Protein AF-A0A916MA95-F1 (afdb_monomer_lite)

Structure (mmCIF, N/CA/C/O backbone):
data_AF-A0A916MA95-F1
#
_entry.id   AF-A0A916MA95-F1
#
loop_
_atom_site.group_PDB
_atom_site.id
_atom_site.type_symbol
_atom_site.label_atom_id
_atom_site.label_alt_id
_atom_site.label_comp_id
_atom_site.label_asym_id
_atom_site.label_entity_id
_atom_site.label_seq_id
_atom_site.pdbx_PDB_ins_code
_atom_site.Cartn_x
_atom_site.Cartn_y
_atom_site.Cartn_z
_atom_site.occupancy
_atom_site.B_iso_or_equiv
_atom_site.auth_seq_id
_atom_site.auth_comp_id
_atom_site.auth_asym_id
_atom_site.auth_atom_id
_atom_site.pdbx_PDB_model_num
ATOM 1 N N . MET A 1 1 ? 2.354 -28.761 76.224 1.00 42.53 1 MET A N 1
ATOM 2 C CA . MET A 1 1 ? 1.366 -28.941 75.133 1.00 42.53 1 MET A CA 1
ATOM 3 C C . MET A 1 1 ? 1.468 -27.754 74.187 1.00 42.53 1 MET A C 1
ATOM 5 O O . MET A 1 1 ? 1.365 -26.617 74.628 1.00 42.53 1 MET A O 1
ATOM 9 N N . ASN A 1 2 ? 1.810 -28.029 72.928 1.00 39.19 2 ASN A N 1
ATOM 10 C CA . ASN A 1 2 ? 2.330 -27.071 71.950 1.00 39.19 2 ASN A CA 1
ATOM 11 C C . ASN A 1 2 ? 1.254 -26.132 71.383 1.00 39.19 2 ASN A C 1
ATOM 13 O O . ASN A 1 2 ? 0.357 -26.571 70.672 1.00 39.19 2 ASN A O 1
ATOM 17 N N . ARG A 1 3 ? 1.414 -24.823 71.616 1.00 48.72 3 ARG A N 1
ATOM 18 C CA . ARG A 1 3 ? 0.819 -23.757 70.796 1.00 48.72 3 ARG A CA 1
ATOM 19 C C . ARG A 1 3 ? 1.676 -23.572 69.548 1.00 48.72 3 ARG A C 1
ATOM 21 O O . ARG A 1 3 ? 2.646 -22.821 69.589 1.00 48.72 3 ARG A O 1
ATOM 28 N N . ARG A 1 4 ? 1.362 -24.250 68.448 1.00 50.84 4 ARG A N 1
ATOM 29 C CA . ARG A 1 4 ? 1.967 -23.954 67.143 1.00 50.84 4 ARG A CA 1
ATOM 30 C C . ARG A 1 4 ? 0.943 -24.176 66.030 1.00 50.84 4 ARG A C 1
ATOM 32 O O . ARG A 1 4 ? 0.296 -25.214 66.000 1.00 50.84 4 ARG A O 1
ATOM 39 N N . ASN A 1 5 ? 0.891 -23.202 65.117 1.00 49.59 5 ASN A N 1
ATOM 40 C CA . ASN A 1 5 ? 0.387 -23.297 63.738 1.00 49.59 5 ASN A CA 1
ATOM 41 C C . ASN A 1 5 ? -1.084 -22.913 63.475 1.00 49.59 5 ASN A C 1
ATOM 43 O O . ASN A 1 5 ? -1.842 -23.705 62.934 1.00 49.59 5 ASN A O 1
ATOM 47 N N . ALA A 1 6 ? -1.469 -21.662 63.758 1.00 50.97 6 ALA A N 1
ATOM 48 C CA . ALA A 1 6 ? -2.649 -21.033 63.128 1.00 50.97 6 ALA A CA 1
ATOM 49 C C . ALA A 1 6 ? -2.294 -19.838 62.212 1.00 50.97 6 ALA A C 1
ATOM 51 O O . ALA A 1 6 ? -3.128 -19.357 61.452 1.00 50.97 6 ALA A O 1
ATOM 52 N N . ALA A 1 7 ? -1.042 -19.370 62.254 1.00 53.34 7 ALA A N 1
ATOM 53 C CA . ALA A 1 7 ? -0.574 -18.228 61.471 1.00 53.34 7 ALA A CA 1
ATOM 54 C C . ALA A 1 7 ? -0.466 -18.464 59.943 1.00 53.34 7 ALA A C 1
ATOM 56 O O . ALA A 1 7 ? -0.813 -17.545 59.199 1.00 53.34 7 ALA A O 1
ATOM 57 N N . PRO A 1 8 ? -0.037 -19.638 59.423 1.00 50.84 8 PRO A N 1
ATOM 58 C CA . PRO A 1 8 ? 0.186 -19.772 57.981 1.00 50.84 8 PRO A CA 1
ATOM 59 C C . PRO A 1 8 ? -1.122 -19.904 57.185 1.00 50.84 8 PRO A C 1
ATOM 61 O O . PRO A 1 8 ? -1.190 -19.471 56.039 1.00 50.84 8 PRO A O 1
ATOM 64 N N . THR A 1 9 ? -2.185 -20.437 57.793 1.00 51.12 9 THR A N 1
ATOM 65 C CA . THR A 1 9 ? -3.502 -20.605 57.160 1.00 51.12 9 THR A CA 1
ATOM 66 C C . THR A 1 9 ? -4.248 -19.280 57.012 1.00 51.12 9 THR A C 1
ATOM 68 O O . THR A 1 9 ? -4.880 -19.045 55.985 1.00 51.12 9 THR A O 1
ATOM 71 N N . ALA A 1 10 ? -4.132 -18.381 57.994 1.00 53.62 10 ALA A N 1
ATOM 72 C CA . ALA A 1 10 ? -4.726 -17.047 57.918 1.00 53.62 10 ALA A CA 1
ATOM 73 C C . ALA A 1 10 ? -4.036 -16.165 56.860 1.00 53.62 10 ALA A C 1
ATOM 75 O O . ALA A 1 10 ? -4.711 -15.457 56.114 1.00 53.62 10 ALA A O 1
ATOM 76 N N . ALA A 1 11 ? -2.706 -16.258 56.741 1.00 56.69 11 ALA A N 1
ATOM 77 C CA . ALA A 1 11 ? -1.945 -15.540 55.717 1.00 56.69 11 ALA A CA 1
ATOM 78 C C . ALA A 1 11 ? -2.280 -16.022 54.291 1.00 56.69 11 ALA A C 1
ATOM 80 O O . ALA A 1 11 ? -2.429 -15.205 53.384 1.00 56.69 11 ALA A O 1
ATOM 81 N N . LEU A 1 12 ? -2.472 -17.334 54.100 1.00 55.56 12 LEU A N 1
ATOM 82 C CA . LEU A 1 12 ? -2.855 -17.909 52.806 1.00 55.56 12 LEU A CA 1
ATOM 83 C C . LEU A 1 12 ? -4.274 -17.485 52.376 1.00 55.56 12 LEU A C 1
ATOM 85 O O . LEU A 1 12 ? -4.503 -17.181 51.207 1.00 55.56 12 LEU A O 1
ATOM 89 N N . LEU A 1 13 ? -5.218 -17.411 53.322 1.00 56.09 13 LEU A N 1
ATOM 90 C CA . LEU A 1 13 ? -6.595 -16.977 53.057 1.00 56.09 13 LEU A CA 1
ATOM 91 C C . LEU A 1 13 ? -6.690 -15.477 52.732 1.00 56.09 13 LEU A C 1
ATOM 93 O O . LEU A 1 13 ? -7.469 -15.093 51.862 1.00 56.09 13 LEU A O 1
ATOM 97 N N . LEU A 1 14 ? -5.860 -14.636 53.358 1.00 56.53 14 LEU A N 1
ATOM 98 C CA . LEU A 1 14 ? -5.746 -13.210 53.020 1.00 56.53 14 LEU A CA 1
ATOM 99 C C . LEU A 1 14 ? -5.119 -12.985 51.635 1.00 56.53 14 LEU A C 1
ATOM 101 O O . LEU A 1 14 ? -5.583 -12.120 50.894 1.00 56.53 14 LEU A O 1
ATOM 105 N N . ALA A 1 15 ? -4.130 -13.795 51.243 1.00 55.03 15 ALA A N 1
ATOM 106 C CA . ALA A 1 15 ? -3.544 -13.740 49.902 1.00 55.03 15 ALA A CA 1
ATOM 107 C C . ALA A 1 15 ? -4.545 -14.168 48.810 1.00 55.03 15 ALA A C 1
ATOM 109 O O . ALA A 1 15 ? -4.639 -13.523 47.767 1.00 55.03 15 ALA A O 1
ATOM 110 N N . LEU A 1 16 ? -5.352 -15.203 49.067 1.00 53.50 16 LEU A N 1
ATOM 111 C CA . LEU A 1 16 ? -6.419 -15.643 48.159 1.00 53.50 16 LEU A CA 1
ATOM 112 C C . LEU A 1 16 ? -7.570 -14.631 48.061 1.00 53.50 16 LEU A C 1
ATOM 114 O O . LEU A 1 16 ? -8.116 -14.437 46.976 1.00 53.50 16 LEU A O 1
ATOM 118 N N . ALA A 1 17 ? -7.911 -13.941 49.153 1.00 54.72 17 ALA A N 1
ATOM 119 C CA . ALA A 1 17 ? -8.890 -12.854 49.127 1.00 54.72 17 ALA A CA 1
ATOM 120 C C . ALA A 1 17 ? -8.381 -11.636 48.331 1.00 54.72 17 ALA A C 1
ATOM 122 O O . ALA A 1 17 ? -9.150 -11.032 47.582 1.00 54.72 17 ALA A O 1
ATOM 123 N N . ALA A 1 18 ? -7.084 -11.320 48.416 1.00 52.84 18 ALA A N 1
ATOM 124 C CA . ALA A 1 18 ? -6.455 -10.271 47.611 1.00 52.84 18 ALA A CA 1
ATOM 125 C C . ALA A 1 18 ? -6.410 -10.625 46.108 1.00 52.84 18 ALA A C 1
ATOM 127 O O . ALA A 1 18 ? -6.704 -9.772 45.273 1.00 52.84 18 ALA A O 1
ATOM 128 N N . LEU A 1 19 ? -6.147 -11.892 45.761 1.00 50.88 19 LEU A N 1
ATOM 129 C CA . LEU A 1 19 ? -6.208 -12.405 44.381 1.00 50.88 19 LEU A CA 1
ATOM 130 C C . LEU A 1 19 ? -7.646 -12.493 43.831 1.00 50.88 19 LEU A C 1
ATOM 132 O O . LEU A 1 19 ? -7.871 -12.319 42.634 1.00 50.88 19 LEU A O 1
ATOM 136 N N . GLY A 1 20 ? -8.641 -12.731 44.692 1.00 47.41 20 GLY A N 1
ATOM 137 C CA . GLY A 1 20 ? -10.061 -12.687 44.327 1.00 47.41 20 GLY A CA 1
ATOM 138 C C . GLY A 1 20 ? -10.599 -11.267 44.107 1.00 47.41 20 GLY A C 1
ATOM 139 O O . GLY A 1 20 ? -11.523 -11.081 43.311 1.00 47.41 20 GLY A O 1
ATOM 140 N N . ALA A 1 21 ? -10.009 -10.270 44.775 1.00 48.84 21 ALA A N 1
ATOM 141 C CA . ALA A 1 21 ? -10.343 -8.852 44.633 1.00 48.84 21 ALA A CA 1
ATOM 142 C C . ALA A 1 21 ? -9.635 -8.180 43.444 1.00 48.84 21 ALA A C 1
ATOM 144 O O . ALA A 1 21 ? -10.141 -7.196 42.910 1.00 48.84 21 ALA A O 1
ATOM 145 N N . SER A 1 22 ? -8.527 -8.742 42.954 1.00 42.53 22 SER A N 1
ATOM 146 C CA . SER A 1 22 ? -7.884 -8.340 41.698 1.00 42.53 22 SER A CA 1
ATOM 147 C C . SER A 1 22 ? -8.544 -8.983 40.474 1.00 42.53 22 SER A C 1
ATOM 149 O O . SER A 1 22 ? -7.871 -9.355 39.510 1.00 42.53 22 SER A O 1
ATOM 151 N N . ARG A 1 23 ? -9.874 -9.129 40.477 1.00 50.41 23 ARG A N 1
ATOM 152 C CA . ARG A 1 23 ? -10.601 -9.268 39.217 1.00 50.41 23 ARG A CA 1
ATOM 153 C C . ARG A 1 23 ? -10.503 -7.919 38.528 1.00 50.41 23 ARG A C 1
ATOM 155 O O . ARG A 1 23 ? -11.324 -7.035 38.759 1.00 50.41 23 ARG A O 1
ATOM 162 N N . LEU A 1 24 ? -9.456 -7.771 37.714 1.00 49.78 24 LEU A N 1
ATOM 163 C CA . LEU A 1 24 ? -9.399 -6.759 36.670 1.00 49.78 24 LEU A CA 1
ATOM 164 C C . LEU A 1 24 ? -10.793 -6.715 36.033 1.00 49.78 24 LEU A C 1
ATOM 166 O O . LEU A 1 24 ? -11.318 -7.788 35.704 1.00 49.78 24 LEU A O 1
ATOM 170 N N . PRO A 1 25 ? -11.436 -5.538 35.939 1.00 52.16 25 PRO A N 1
ATOM 171 C CA . PRO A 1 25 ? -12.753 -5.442 35.332 1.00 52.16 25 PRO A CA 1
ATOM 172 C C . PRO A 1 25 ? -12.691 -6.164 33.990 1.00 52.16 25 PRO A C 1
ATOM 174 O O . PRO A 1 25 ? -11.787 -5.897 33.195 1.00 52.16 25 PRO A O 1
ATOM 177 N N . ALA A 1 26 ? -13.591 -7.140 33.810 1.00 53.97 26 ALA A N 1
ATOM 178 C CA . ALA A 1 26 ? -13.685 -7.951 32.605 1.00 53.97 26 ALA A CA 1
ATOM 179 C C . ALA A 1 26 ? -13.476 -7.040 31.394 1.00 53.97 26 ALA A C 1
ATOM 181 O O . ALA A 1 26 ? -14.177 -6.034 31.261 1.00 53.97 26 ALA A O 1
ATOM 182 N N . GLY A 1 27 ? -12.427 -7.355 30.626 1.00 51.41 27 GLY A N 1
ATOM 183 C CA . GLY A 1 27 ? -11.754 -6.446 29.708 1.00 51.41 27 GLY A CA 1
ATOM 184 C C . GLY A 1 27 ? -12.717 -5.500 29.015 1.00 51.41 27 GLY A C 1
ATOM 185 O O . GLY A 1 27 ? -13.550 -5.915 28.207 1.00 51.41 27 GLY A O 1
ATOM 186 N N . ARG A 1 28 ? -12.592 -4.212 29.336 1.00 48.72 28 ARG A N 1
ATOM 187 C CA . ARG A 1 28 ? -13.197 -3.146 28.551 1.00 48.72 28 ARG A CA 1
ATOM 188 C C . ARG A 1 28 ? -12.594 -3.300 27.153 1.00 48.72 28 ARG A C 1
ATOM 190 O O . ARG A 1 28 ? -11.429 -2.969 26.957 1.00 48.72 28 ARG A O 1
ATOM 197 N N . ARG A 1 29 ? -13.327 -3.920 26.220 1.00 58.06 29 ARG A N 1
ATOM 198 C CA . ARG A 1 29 ? -12.890 -4.032 24.823 1.00 58.06 29 ARG A CA 1
ATOM 199 C C . ARG A 1 29 ? -12.621 -2.609 24.354 1.00 58.06 29 ARG A C 1
ATOM 201 O O . ARG A 1 29 ? -13.550 -1.804 24.330 1.00 58.06 29 ARG A O 1
ATOM 208 N N . ALA A 1 30 ? -11.362 -2.298 24.059 1.00 66.12 30 ALA A N 1
ATOM 209 C CA . ALA A 1 30 ? -11.018 -1.042 23.422 1.00 66.12 30 ALA A CA 1
ATOM 210 C C . ALA A 1 30 ? -11.773 -1.005 22.089 1.00 66.12 30 ALA A C 1
ATOM 212 O O . ALA A 1 30 ? -11.583 -1.869 21.232 1.00 66.12 30 ALA A O 1
ATOM 213 N N . VAL A 1 31 ? -12.716 -0.074 21.969 1.00 79.88 31 VAL A N 1
ATOM 214 C CA . VAL A 1 31 ? -13.401 0.184 20.708 1.00 79.88 31 VAL A CA 1
ATOM 215 C C . VAL A 1 31 ? -12.513 1.158 19.959 1.00 79.88 31 VAL A C 1
ATOM 217 O O . VAL A 1 31 ? -12.356 2.296 20.388 1.00 79.88 31 VAL A O 1
ATOM 220 N N . ILE A 1 32 ? -11.904 0.684 18.877 1.00 84.75 32 ILE A N 1
ATOM 221 C CA . ILE A 1 32 ? -11.142 1.535 17.968 1.00 84.75 32 ILE A CA 1
ATOM 222 C C . ILE A 1 32 ? -12.151 2.261 17.079 1.00 84.75 32 ILE A C 1
ATOM 224 O O . ILE A 1 32 ? -12.930 1.603 16.383 1.00 84.75 32 ILE A O 1
ATOM 228 N N . ASP A 1 33 ? -12.147 3.593 17.110 1.00 86.50 33 ASP A N 1
ATOM 229 C CA . ASP A 1 33 ? -12.884 4.393 16.133 1.00 86.50 33 ASP A CA 1
ATOM 230 C C . ASP A 1 33 ? -12.258 4.185 14.750 1.00 86.50 33 ASP A C 1
ATOM 232 O O . ASP A 1 33 ? -11.054 4.317 14.577 1.00 86.50 33 ASP A O 1
ATOM 236 N N . ARG A 1 34 ? -13.072 3.815 13.762 1.00 92.69 34 ARG A N 1
ATOM 237 C CA . ARG A 1 34 ? -12.631 3.501 12.395 1.00 92.69 34 ARG A CA 1
ATOM 238 C C . ARG A 1 34 ? -12.986 4.594 11.391 1.00 92.69 34 ARG A C 1
ATOM 240 O O . ARG A 1 34 ? -12.773 4.402 10.192 1.00 92.69 34 ARG A O 1
ATOM 247 N N . GLY A 1 35 ? -13.515 5.733 11.847 1.00 93.75 35 GLY A N 1
ATOM 248 C CA . GLY A 1 35 ? -13.913 6.850 10.987 1.00 93.75 35 GLY A CA 1
ATOM 249 C C . GLY A 1 35 ? -12.783 7.366 10.089 1.00 93.75 35 GLY A C 1
ATOM 250 O O . GLY A 1 35 ? -13.036 7.795 8.964 1.00 93.75 35 GLY A O 1
ATOM 251 N N . PHE A 1 36 ? -11.530 7.238 10.533 1.00 93.31 36 PHE A N 1
ATOM 252 C CA . PHE A 1 36 ? -10.346 7.655 9.780 1.00 93.31 36 PHE A CA 1
ATOM 253 C C . PHE A 1 36 ? -9.985 6.725 8.603 1.00 93.31 36 PHE A C 1
ATOM 255 O O . PHE A 1 36 ? -9.286 7.141 7.680 1.00 93.31 36 PHE A O 1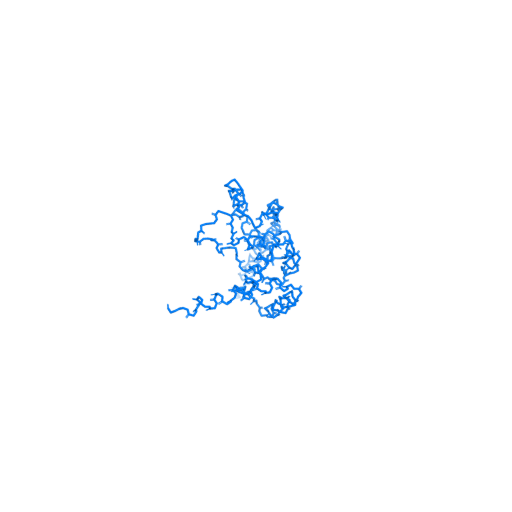
ATOM 262 N N . LEU A 1 37 ? -10.467 5.476 8.574 1.00 95.56 37 LEU A N 1
ATOM 263 C CA . LEU A 1 37 ? -10.059 4.500 7.554 1.00 95.56 37 LEU A CA 1
ATOM 264 C C . LEU A 1 37 ? -10.592 4.842 6.164 1.00 95.56 37 LEU A C 1
ATOM 266 O O . LEU A 1 37 ? -9.869 4.725 5.176 1.00 95.56 37 LEU A O 1
ATOM 270 N N . ALA A 1 38 ? -11.854 5.266 6.075 1.00 95.56 38 ALA A N 1
ATOM 271 C CA . ALA A 1 38 ? -12.481 5.622 4.805 1.00 95.56 38 ALA A CA 1
ATOM 272 C C . ALA A 1 38 ? -11.699 6.717 4.057 1.00 95.56 38 ALA A C 1
ATOM 274 O O . ALA A 1 38 ? -11.264 6.442 2.933 1.00 95.56 38 ALA A O 1
ATOM 275 N N . PRO A 1 39 ? -11.427 7.897 4.650 1.00 94.06 39 PRO A N 1
ATOM 276 C CA . PRO A 1 39 ? -10.656 8.931 3.969 1.00 94.06 39 PRO A CA 1
ATOM 277 C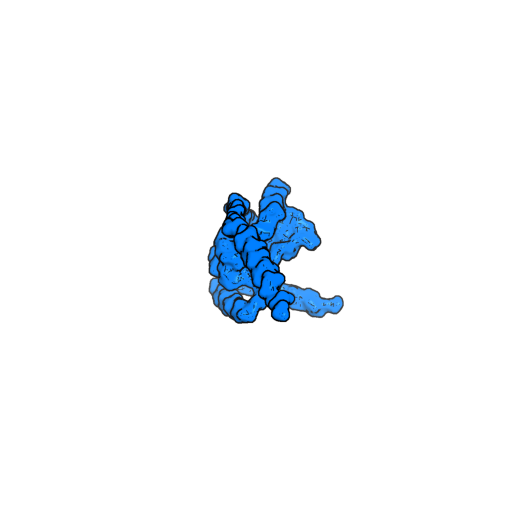 C . PRO A 1 39 ? -9.236 8.464 3.623 1.00 94.06 39 PRO A C 1
ATOM 279 O O . PRO A 1 39 ? -8.818 8.635 2.475 1.00 94.06 39 PRO A O 1
ATOM 282 N N . LEU A 1 40 ? -8.518 7.801 4.539 1.00 92.69 40 LEU A N 1
ATOM 283 C CA . LEU A 1 40 ? -7.153 7.326 4.265 1.00 92.69 40 LEU A CA 1
ATOM 284 C C . LEU A 1 40 ? -7.094 6.292 3.134 1.00 92.69 40 LEU A C 1
ATOM 286 O O . LEU A 1 40 ? -6.197 6.341 2.295 1.00 92.69 40 LEU A O 1
ATOM 290 N N . SER A 1 41 ? -8.086 5.406 3.037 1.00 92.19 41 SER A N 1
ATOM 291 C CA . SER A 1 41 ? -8.167 4.393 1.976 1.00 92.19 41 SER A CA 1
ATOM 292 C C . SER A 1 41 ? -8.358 4.975 0.567 1.00 92.19 41 SER A C 1
ATOM 294 O O . SER A 1 41 ? -8.211 4.256 -0.424 1.00 92.19 41 SER A O 1
ATOM 296 N N . THR A 1 42 ? -8.654 6.275 0.472 1.00 92.62 42 THR A N 1
ATOM 297 C CA . THR A 1 42 ? -8.912 7.006 -0.779 1.00 92.62 42 THR A CA 1
ATOM 298 C C . THR A 1 42 ? -7.873 8.081 -1.090 1.00 92.62 42 THR A C 1
ATOM 300 O O . THR A 1 42 ? -8.019 8.793 -2.082 1.00 92.62 42 THR A O 1
ATOM 303 N N . ILE A 1 43 ? -6.804 8.193 -0.291 1.00 92.06 43 ILE A N 1
ATOM 304 C CA . ILE A 1 43 ? -5.774 9.220 -0.483 1.00 92.06 43 ILE A CA 1
ATOM 305 C C . ILE A 1 43 ? -5.238 9.211 -1.927 1.00 92.06 43 ILE A C 1
ATOM 307 O O . ILE A 1 43 ? -4.894 8.142 -2.427 1.00 92.06 43 ILE A O 1
ATOM 311 N N . PRO A 1 44 ? -5.162 10.339 -2.649 1.00 92.44 44 PRO A N 1
ATOM 312 C CA . PRO A 1 44 ? -4.659 10.356 -4.023 1.00 92.44 44 PRO A CA 1
ATOM 313 C C . PRO A 1 44 ? -3.249 9.756 -4.131 1.00 92.44 44 PRO A C 1
ATOM 315 O O . PRO A 1 44 ? -2.391 10.039 -3.303 1.00 92.44 44 PRO A O 1
ATOM 318 N N . VAL A 1 45 ? -2.988 8.948 -5.158 1.00 91.12 45 VAL A N 1
ATOM 319 C CA . VAL A 1 45 ? -1.656 8.402 -5.482 1.00 91.12 45 VAL A CA 1
ATOM 320 C C . VAL A 1 45 ? -1.332 8.819 -6.915 1.00 91.12 45 VAL A C 1
ATOM 322 O O . VAL A 1 45 ? -2.231 8.835 -7.749 1.00 91.12 45 VAL A O 1
ATOM 325 N N . GLY A 1 46 ? -0.079 9.184 -7.195 1.00 85.81 46 GLY A N 1
ATOM 326 C CA . GLY A 1 46 ? 0.359 9.578 -8.544 1.00 85.81 46 GLY A CA 1
ATOM 327 C C . GLY A 1 46 ? 0.238 11.072 -8.868 1.00 85.81 46 GLY A C 1
ATOM 328 O O . GLY A 1 46 ? 0.582 11.480 -9.970 1.00 85.81 46 GLY A O 1
ATOM 329 N N . ARG A 1 47 ? -0.200 11.893 -7.908 1.00 91.44 47 ARG A N 1
ATOM 330 C CA . ARG A 1 47 ? -0.099 13.356 -7.967 1.00 91.44 47 ARG A CA 1
ATOM 331 C C . ARG A 1 47 ? 0.307 13.941 -6.624 1.00 91.44 47 ARG A C 1
ATOM 333 O O . ARG A 1 47 ? 0.131 13.290 -5.587 1.00 91.44 47 ARG A O 1
ATOM 340 N N . ASP A 1 48 ? 0.754 15.183 -6.647 1.00 89.75 48 ASP A N 1
ATOM 341 C CA . ASP A 1 48 ? 0.973 15.958 -5.434 1.00 89.75 48 ASP A CA 1
ATOM 342 C C . ASP A 1 48 ? -0.365 16.320 -4.783 1.00 89.75 48 ASP A C 1
ATOM 344 O O . ASP A 1 48 ? -1.402 16.441 -5.452 1.00 89.75 48 ASP A O 1
ATOM 348 N N . LEU A 1 49 ? -0.352 16.399 -3.456 1.00 91.44 49 LEU A N 1
ATOM 349 C CA . LEU A 1 49 ? -1.498 16.830 -2.665 1.00 91.44 49 LEU A CA 1
ATOM 350 C C . LEU A 1 49 ? -1.499 18.358 -2.600 1.00 91.44 49 LEU A C 1
ATOM 352 O O . LEU A 1 49 ? -0.442 18.985 -2.622 1.00 91.44 49 LEU A O 1
ATOM 356 N N . SER A 1 50 ? -2.679 18.969 -2.526 1.00 94.62 50 SER A N 1
ATOM 357 C CA . SER A 1 50 ? -2.746 20.381 -2.145 1.00 94.62 50 SER A CA 1
ATOM 358 C C . SER A 1 50 ? -2.323 20.557 -0.684 1.00 94.62 50 SER A C 1
ATOM 360 O O . SER A 1 50 ? -2.401 19.611 0.097 1.00 94.62 50 SER A O 1
ATOM 362 N N . SER A 1 51 ? -1.955 21.778 -0.285 1.00 92.81 51 SER A N 1
ATOM 363 C CA . SER A 1 51 ? -1.639 22.086 1.121 1.00 92.81 51 SER A CA 1
ATOM 364 C C . SER A 1 51 ? -2.755 21.642 2.078 1.00 92.81 51 SER A C 1
ATOM 366 O O . SER A 1 51 ? -2.478 21.068 3.127 1.00 92.81 51 SER A O 1
ATOM 368 N N . ASP A 1 52 ? -4.020 21.848 1.697 1.00 94.38 52 ASP A N 1
ATOM 369 C CA . ASP A 1 52 ? -5.175 21.442 2.506 1.00 94.38 52 ASP A CA 1
ATOM 370 C C . ASP A 1 52 ? -5.307 19.916 2.600 1.00 94.38 52 ASP A C 1
ATOM 372 O O . ASP A 1 52 ? -5.640 19.368 3.653 1.00 94.38 52 ASP A O 1
ATOM 376 N N . GLU A 1 53 ? -5.046 19.204 1.499 1.00 94.62 53 GLU A N 1
ATOM 377 C CA . GLU A 1 53 ? -5.039 17.743 1.490 1.00 94.62 53 GLU A CA 1
ATOM 378 C C . GLU A 1 53 ? -3.891 17.191 2.336 1.00 94.62 53 GLU A C 1
ATOM 380 O O . GLU A 1 53 ? -4.108 16.236 3.082 1.00 94.62 53 GLU A O 1
ATOM 385 N N . GLU A 1 54 ? -2.700 17.786 2.248 1.00 92.62 54 GLU A N 1
ATOM 386 C CA . GLU A 1 54 ? -1.553 17.410 3.073 1.00 92.62 54 GLU A CA 1
ATOM 387 C C . GLU A 1 54 ? -1.858 17.574 4.555 1.00 92.62 54 GLU A C 1
ATOM 389 O O . GLU A 1 54 ? -1.689 16.613 5.303 1.00 92.62 54 GLU A O 1
ATOM 394 N N . SER A 1 55 ? -2.368 18.735 4.975 1.00 91.06 55 SER A N 1
ATOM 395 C CA . SER A 1 55 ? -2.732 18.967 6.376 1.00 91.06 55 SER A CA 1
ATOM 396 C C . SER A 1 55 ? -3.810 17.993 6.850 1.00 91.06 55 SER A C 1
ATOM 398 O O . SER A 1 55 ? -3.636 17.343 7.877 1.00 91.06 55 SER A O 1
ATOM 400 N N . ARG A 1 56 ? -4.891 17.815 6.079 1.00 93.94 56 ARG A N 1
ATOM 401 C CA . ARG A 1 56 ? -6.011 16.942 6.465 1.00 93.94 56 ARG A CA 1
ATOM 402 C C . ARG A 1 56 ? -5.607 15.472 6.558 1.00 93.94 56 ARG A C 1
ATOM 404 O O . ARG A 1 56 ? -5.975 14.788 7.509 1.00 93.94 56 ARG A O 1
ATOM 411 N N . PHE A 1 57 ? -4.914 14.945 5.547 1.00 93.44 57 PHE A N 1
ATOM 412 C CA . PHE A 1 57 ? -4.490 13.545 5.574 1.00 93.44 57 PHE A CA 1
ATOM 413 C C . PHE A 1 57 ? -3.354 13.323 6.569 1.00 93.44 57 PHE A C 1
ATOM 415 O O . PHE A 1 57 ? -3.334 12.278 7.211 1.00 93.44 57 PHE A O 1
ATOM 422 N N . GLY A 1 58 ? -2.456 14.297 6.727 1.00 90.38 58 GLY A N 1
ATOM 423 C CA . GLY A 1 58 ? -1.421 14.278 7.751 1.00 90.38 58 GLY A CA 1
ATOM 424 C C . GLY A 1 58 ? -2.038 14.152 9.139 1.00 90.38 58 GLY A C 1
ATOM 425 O O . GLY A 1 58 ? -1.727 13.202 9.846 1.00 90.38 58 GLY A O 1
ATOM 426 N N . GLU A 1 59 ? -2.979 15.027 9.498 1.00 91.62 59 GLU A N 1
ATOM 427 C CA . GLU A 1 59 ? -3.689 14.965 10.783 1.00 91.62 59 GLU A CA 1
ATOM 428 C C . GLU A 1 59 ? -4.327 13.588 11.016 1.00 91.62 59 GLU A C 1
ATOM 430 O O . GLU A 1 59 ? -4.078 12.954 12.038 1.00 91.62 59 GLU A O 1
ATOM 435 N N . LEU A 1 60 ? -5.060 13.057 10.030 1.00 92.62 60 LEU A N 1
ATOM 436 C CA . LEU A 1 60 ? -5.664 11.725 10.136 1.00 92.62 60 LEU A CA 1
ATOM 437 C C . LEU A 1 60 ? -4.632 10.616 10.370 1.00 92.62 60 LEU A C 1
ATOM 439 O O . LEU A 1 60 ? -4.883 9.716 11.170 1.00 92.62 60 LEU A O 1
ATOM 443 N N . VAL A 1 61 ? -3.497 10.656 9.673 1.00 90.75 61 VAL A N 1
ATOM 444 C CA . VAL A 1 61 ? -2.437 9.658 9.833 1.00 90.75 61 VAL A CA 1
ATOM 445 C C . VAL A 1 61 ? -1.783 9.777 11.206 1.00 90.75 61 VAL A C 1
ATOM 447 O O . VAL A 1 61 ? -1.670 8.775 11.906 1.00 90.75 61 VAL A O 1
ATOM 450 N N . TRP A 1 62 ? -1.372 10.980 11.606 1.00 87.75 62 TRP A N 1
ATOM 451 C CA . TRP A 1 62 ? -0.593 11.196 12.825 1.00 87.75 62 TRP A CA 1
ATOM 452 C C . TRP A 1 62 ? -1.422 11.015 14.095 1.00 87.75 62 TRP A C 1
ATOM 454 O O . TRP A 1 62 ? -0.923 10.458 15.069 1.00 87.75 62 TRP A O 1
ATOM 464 N N . THR A 1 63 ? -2.698 11.403 14.080 1.00 90.62 63 THR A N 1
ATOM 465 C CA . THR A 1 63 ? -3.604 11.205 15.221 1.00 90.62 63 THR A CA 1
ATOM 466 C C . THR A 1 63 ? -3.993 9.740 15.423 1.00 90.62 63 THR A C 1
ATOM 468 O O . THR A 1 63 ? -4.297 9.363 16.547 1.00 90.62 63 THR A O 1
ATOM 471 N N . ASN A 1 64 ? -3.970 8.915 14.370 1.00 91.94 64 ASN A N 1
ATOM 472 C CA . ASN A 1 64 ? -4.440 7.521 14.412 1.00 91.94 64 ASN A CA 1
ATOM 473 C C . ASN A 1 64 ? -3.332 6.514 14.059 1.00 91.94 64 ASN A C 1
ATOM 475 O O . ASN A 1 64 ? -3.614 5.418 13.568 1.00 91.94 64 ASN A O 1
ATOM 479 N N . ALA A 1 65 ? -2.059 6.894 14.211 1.00 87.75 65 ALA A N 1
ATOM 480 C CA . ALA A 1 65 ? -0.937 6.118 13.684 1.00 87.75 65 ALA A CA 1
ATOM 481 C C . ALA A 1 65 ? -0.858 4.714 14.303 1.00 87.75 65 ALA A C 1
ATOM 483 O O . ALA A 1 65 ? -0.607 3.734 13.597 1.00 87.75 65 ALA A O 1
ATOM 484 N N . GLU A 1 66 ? -1.086 4.598 15.612 1.00 87.56 66 GLU A N 1
ATOM 485 C CA . GLU A 1 66 ? -1.034 3.320 16.324 1.00 87.56 66 GLU A CA 1
ATOM 486 C C . GLU A 1 66 ? -2.212 2.417 15.954 1.00 87.56 66 GLU A C 1
ATOM 488 O O . GLU A 1 66 ? -2.012 1.244 15.626 1.00 87.56 66 GLU A O 1
ATOM 493 N N . GLU A 1 67 ? -3.429 2.962 15.922 1.00 91.50 67 GLU A N 1
ATOM 494 C CA . GLU A 1 67 ? -4.641 2.249 15.526 1.00 91.50 67 GLU A CA 1
ATOM 495 C C . GLU A 1 67 ? -4.555 1.775 14.076 1.00 91.50 67 GLU A C 1
ATOM 497 O O . GLU A 1 67 ? -4.886 0.625 13.780 1.00 91.50 67 GLU A O 1
ATOM 502 N N . LEU A 1 68 ? -4.071 2.629 13.170 1.00 91.38 68 LEU A N 1
ATOM 503 C CA . LEU A 1 68 ? -3.871 2.289 11.766 1.00 91.38 68 LEU A CA 1
ATOM 504 C C . LEU A 1 68 ? -2.864 1.145 11.614 1.00 91.38 68 LEU A C 1
ATOM 506 O O . LEU A 1 68 ? -3.151 0.179 10.906 1.00 91.38 68 LEU A O 1
ATOM 510 N N . ARG A 1 69 ? -1.716 1.215 12.304 1.00 88.94 69 ARG A N 1
ATOM 511 C CA . ARG A 1 69 ? -0.704 0.145 12.297 1.00 88.94 69 ARG A CA 1
ATOM 512 C C . ARG A 1 69 ? -1.274 -1.156 12.852 1.00 88.94 69 ARG A C 1
ATOM 514 O O . ARG A 1 69 ? -1.115 -2.202 12.229 1.00 88.94 69 ARG A O 1
ATOM 521 N N . TYR A 1 70 ? -1.970 -1.106 13.985 1.00 90.25 70 TYR A N 1
ATOM 522 C CA . TYR A 1 70 ? -2.591 -2.282 14.591 1.00 90.25 70 TYR A CA 1
ATOM 523 C C . TYR A 1 70 ? -3.617 -2.941 13.656 1.00 90.25 70 TYR A C 1
ATOM 525 O O . TYR A 1 70 ? -3.567 -4.152 13.422 1.00 90.25 70 TYR A O 1
ATOM 533 N N . LEU A 1 71 ? -4.526 -2.152 13.079 1.00 92.88 71 LEU A N 1
ATOM 534 C CA . LEU A 1 71 ? -5.554 -2.650 12.164 1.00 92.88 71 LEU A CA 1
ATOM 535 C C . LEU A 1 71 ? -4.944 -3.210 10.873 1.00 92.88 71 LEU A C 1
ATOM 537 O O . LEU A 1 71 ? -5.361 -4.270 10.412 1.00 92.88 71 LEU A O 1
ATOM 541 N N . ALA A 1 72 ? -3.925 -2.552 10.317 1.00 91.81 72 ALA A N 1
ATOM 542 C CA . ALA A 1 72 ? -3.231 -3.043 9.130 1.00 91.81 72 ALA A CA 1
ATOM 543 C C . ALA A 1 72 ? -2.519 -4.378 9.404 1.00 91.81 72 ALA A C 1
ATOM 545 O O . ALA A 1 72 ? -2.722 -5.337 8.664 1.00 91.81 72 ALA A O 1
ATOM 546 N N . ARG A 1 73 ? -1.770 -4.483 10.512 1.00 89.12 73 ARG A N 1
ATOM 547 C CA . ARG A 1 73 ? -1.068 -5.719 10.916 1.00 89.12 73 ARG A CA 1
ATOM 548 C C . ARG A 1 73 ? -2.009 -6.894 11.170 1.00 89.12 73 ARG A C 1
ATOM 550 O O . ARG A 1 73 ? -1.615 -8.040 10.969 1.00 89.12 73 ARG A O 1
ATOM 557 N N . THR A 1 74 ? -3.233 -6.614 11.617 1.00 91.19 74 THR A N 1
ATOM 558 C CA . THR A 1 74 ? -4.280 -7.623 11.852 1.00 91.19 74 THR A CA 1
ATOM 559 C C . THR A 1 74 ? -5.114 -7.941 10.607 1.00 91.19 74 THR A C 1
ATOM 561 O O . THR A 1 74 ? -6.006 -8.785 10.677 1.00 91.19 74 THR A O 1
ATOM 564 N N . GLY A 1 75 ? -4.811 -7.319 9.462 1.00 90.88 75 GLY A N 1
ATOM 565 C CA . GLY A 1 75 ? -5.432 -7.625 8.174 1.00 90.88 75 GLY A CA 1
ATOM 566 C C . GLY A 1 75 ? -6.750 -6.899 7.892 1.00 90.88 75 GLY A C 1
ATOM 567 O O . GLY A 1 75 ? -7.488 -7.318 7.000 1.00 90.88 75 GLY A O 1
ATOM 568 N N . ASP A 1 76 ? -7.077 -5.815 8.608 1.00 94.62 76 ASP A N 1
ATOM 569 C CA . ASP A 1 76 ? -8.247 -4.999 8.265 1.00 94.62 76 ASP A CA 1
ATOM 570 C C . ASP A 1 76 ? -8.071 -4.398 6.863 1.00 94.62 76 ASP A C 1
ATOM 572 O O . ASP A 1 76 ? -7.158 -3.612 6.602 1.00 94.62 76 ASP A O 1
ATOM 576 N N . ALA A 1 77 ? -8.955 -4.774 5.939 1.00 95.19 77 ALA A N 1
ATOM 577 C CA . ALA A 1 77 ? -8.785 -4.470 4.523 1.00 95.19 77 ALA A CA 1
ATOM 578 C C . ALA A 1 77 ? -8.747 -2.964 4.214 1.00 95.19 77 ALA A C 1
ATOM 580 O O . ALA A 1 77 ? -8.054 -2.549 3.281 1.00 95.19 77 ALA A O 1
ATOM 581 N N . MET A 1 78 ? -9.475 -2.134 4.972 1.00 95.50 78 MET A N 1
ATOM 582 C CA . MET A 1 78 ? -9.467 -0.684 4.759 1.00 95.50 78 MET A CA 1
ATOM 583 C C . MET A 1 78 ? -8.195 -0.049 5.307 1.00 95.50 78 MET A C 1
ATOM 585 O O . MET A 1 78 ? -7.621 0.818 4.646 1.00 95.50 78 MET A O 1
ATOM 589 N N . ALA A 1 79 ? -7.733 -0.510 6.471 1.00 94.62 79 ALA A N 1
ATOM 590 C CA . ALA A 1 79 ? -6.457 -0.088 7.036 1.00 94.62 79 ALA A CA 1
ATOM 591 C C . ALA A 1 79 ? -5.299 -0.459 6.108 1.00 94.62 79 ALA A C 1
ATOM 593 O O . ALA A 1 79 ? -4.537 0.421 5.711 1.00 94.62 79 ALA A O 1
ATOM 594 N N . VAL A 1 80 ? -5.224 -1.721 5.672 1.00 94.62 80 VAL A N 1
ATOM 595 C CA . VAL A 1 80 ? -4.199 -2.191 4.729 1.00 94.62 80 VAL A CA 1
ATOM 596 C C . VAL A 1 80 ? -4.226 -1.373 3.442 1.00 94.62 80 VAL A C 1
ATOM 598 O O . VAL A 1 80 ? -3.181 -0.900 3.003 1.00 94.62 80 VAL A O 1
ATOM 601 N N . ARG A 1 81 ? -5.408 -1.125 2.861 1.00 95.19 81 ARG A N 1
ATOM 602 C CA . ARG A 1 81 ? -5.527 -0.270 1.672 1.00 95.19 81 ARG A CA 1
ATOM 603 C C . ARG A 1 81 ? -4.983 1.136 1.924 1.00 95.19 81 ARG A C 1
ATOM 605 O O . ARG A 1 81 ? -4.258 1.656 1.079 1.00 95.19 81 ARG A O 1
ATOM 612 N N . GLY A 1 82 ? -5.331 1.752 3.054 1.00 94.19 82 GLY A N 1
ATOM 613 C CA . GLY A 1 82 ? -4.811 3.061 3.447 1.00 94.19 82 GLY A CA 1
ATOM 614 C C . GLY A 1 82 ? -3.287 3.063 3.500 1.00 94.19 82 GLY A C 1
ATOM 615 O O . GLY A 1 82 ? -2.653 3.888 2.843 1.00 94.19 82 GLY A O 1
ATOM 616 N N . VAL A 1 83 ? -2.690 2.086 4.186 1.00 92.69 83 VAL A N 1
ATOM 617 C CA . VAL A 1 83 ? -1.232 2.015 4.309 1.00 92.69 83 VAL A CA 1
ATOM 618 C C . VAL A 1 83 ? -0.539 1.724 2.978 1.00 92.69 83 VAL A C 1
ATOM 620 O O . VAL A 1 83 ? 0.444 2.385 2.652 1.00 92.69 83 VAL A O 1
ATOM 623 N N . VAL A 1 84 ? -1.066 0.811 2.161 1.00 93.62 84 VAL A N 1
ATOM 624 C CA . VAL A 1 84 ? -0.541 0.542 0.811 1.00 93.62 84 VAL A CA 1
ATOM 625 C C . VAL A 1 84 ? -0.474 1.830 -0.012 1.00 93.62 84 VAL A C 1
ATOM 627 O O . VAL A 1 84 ? 0.493 2.051 -0.739 1.00 93.62 84 VAL A O 1
ATOM 630 N N . ARG A 1 85 ? -1.458 2.725 0.130 1.00 93.69 85 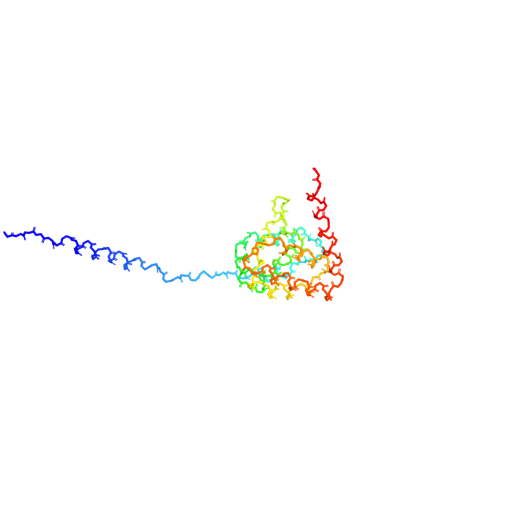ARG A N 1
ATOM 631 C CA . ARG A 1 85 ? -1.442 4.025 -0.550 1.00 93.69 85 ARG A CA 1
ATOM 632 C C . ARG A 1 85 ? -0.414 4.988 0.046 1.00 93.69 85 ARG A C 1
ATOM 634 O O . ARG A 1 85 ? 0.234 5.686 -0.727 1.00 93.69 85 ARG A O 1
ATOM 641 N N . LEU A 1 86 ? -0.211 5.003 1.365 1.00 91.88 86 LEU A N 1
ATOM 642 C CA . LEU A 1 86 ? 0.863 5.784 2.004 1.00 91.88 86 LEU A CA 1
ATOM 643 C C . LEU A 1 86 ? 2.248 5.335 1.508 1.00 91.88 86 LEU A C 1
ATOM 645 O O . LEU A 1 86 ? 3.042 6.162 1.060 1.00 91.88 86 LEU A O 1
ATOM 649 N N . ILE A 1 87 ? 2.497 4.023 1.461 1.00 90.56 87 ILE A N 1
ATOM 650 C CA . ILE A 1 87 ? 3.726 3.448 0.892 1.00 90.56 87 ILE A CA 1
ATOM 651 C C . ILE A 1 87 ? 3.864 3.824 -0.584 1.00 90.56 87 ILE A C 1
ATOM 653 O O . ILE A 1 87 ? 4.917 4.282 -1.021 1.00 90.56 87 ILE A O 1
ATOM 657 N N . ALA A 1 88 ? 2.790 3.686 -1.363 1.00 91.81 88 ALA A N 1
ATOM 658 C CA . ALA A 1 88 ? 2.788 4.044 -2.774 1.00 91.81 88 ALA A CA 1
ATOM 659 C C . ALA A 1 88 ? 3.113 5.526 -3.011 1.00 91.81 88 ALA A C 1
ATOM 661 O O . ALA A 1 88 ? 3.733 5.851 -4.022 1.00 91.81 88 ALA A O 1
ATOM 662 N N . ARG A 1 89 ? 2.748 6.429 -2.091 1.00 89.56 89 ARG A N 1
ATOM 663 C CA . ARG A 1 89 ? 3.148 7.846 -2.129 1.00 89.56 89 ARG A CA 1
ATOM 664 C C . ARG A 1 89 ? 4.596 8.081 -1.704 1.00 89.56 89 ARG A C 1
ATOM 666 O O . ARG A 1 89 ? 5.192 9.042 -2.176 1.00 89.56 89 ARG A O 1
ATOM 673 N N . GLY A 1 90 ? 5.165 7.177 -0.914 1.00 84.75 90 GLY A N 1
ATOM 674 C CA . GLY A 1 90 ? 6.503 7.301 -0.340 1.00 84.75 90 GLY A CA 1
ATOM 675 C C . GLY A 1 90 ? 6.512 7.876 1.075 1.00 84.75 90 GLY A C 1
ATOM 676 O O . GLY A 1 90 ? 7.559 8.335 1.504 1.00 84.75 90 GLY A O 1
ATOM 677 N N . GLY A 1 91 ? 5.372 7.888 1.777 1.00 84.88 91 GLY A N 1
ATOM 678 C CA . GLY A 1 91 ? 5.303 8.348 3.163 1.00 84.88 91 GLY A CA 1
ATOM 679 C C . GLY A 1 91 ? 3.950 8.921 3.576 1.00 84.88 91 GLY A C 1
ATOM 680 O O . GLY A 1 91 ? 3.006 9.021 2.782 1.00 84.88 91 GLY A O 1
ATOM 681 N N . ALA A 1 92 ? 3.868 9.311 4.848 1.00 85.44 92 ALA A N 1
ATOM 682 C CA . ALA A 1 92 ? 2.734 10.054 5.384 1.00 85.44 92 ALA A CA 1
ATOM 683 C C . ALA A 1 92 ? 2.701 11.493 4.823 1.00 85.44 92 ALA A C 1
ATOM 685 O O . ALA A 1 92 ? 3.749 12.132 4.712 1.00 85.44 92 ALA A O 1
ATOM 686 N N . PRO A 1 93 ? 1.523 12.042 4.477 1.00 87.44 93 PRO A N 1
ATOM 687 C CA . PRO A 1 93 ? 1.400 13.445 4.088 1.00 87.44 93 PRO A CA 1
ATOM 688 C C . PRO A 1 93 ? 1.904 14.390 5.180 1.00 87.44 93 PRO A C 1
ATOM 690 O O . PRO A 1 93 ? 1.641 14.179 6.365 1.00 87.44 93 PRO A O 1
ATOM 693 N N . GLY A 1 94 ? 2.641 15.423 4.771 1.00 80.94 94 GLY A N 1
ATOM 694 C CA . GLY A 1 94 ? 3.258 16.377 5.693 1.00 80.94 94 GLY A CA 1
ATOM 695 C C . GLY A 1 94 ? 4.433 15.817 6.505 1.00 80.94 94 GLY A C 1
ATOM 696 O O . GLY A 1 94 ? 4.902 16.491 7.419 1.00 80.94 94 GLY A O 1
ATOM 697 N N . ALA A 1 95 ? 4.923 14.607 6.208 1.00 77.38 95 ALA A N 1
ATOM 698 C CA . ALA A 1 95 ? 6.122 14.084 6.852 1.00 77.38 95 ALA A CA 1
ATOM 699 C C . ALA A 1 95 ? 7.360 14.916 6.473 1.00 77.38 95 ALA A C 1
ATOM 701 O O . ALA A 1 95 ? 7.590 15.211 5.299 1.00 77.38 95 ALA A O 1
ATOM 702 N N . CYS A 1 96 ? 8.188 15.266 7.462 1.00 70.62 96 CYS A N 1
ATOM 703 C CA . CYS A 1 96 ? 9.533 15.781 7.195 1.00 70.62 96 CYS A CA 1
ATOM 704 C C . CYS A 1 96 ? 10.418 14.675 6.606 1.00 70.62 96 CYS A C 1
ATOM 706 O O . CYS A 1 96 ? 10.140 13.496 6.798 1.00 70.62 96 CYS A O 1
ATOM 708 N N . SER A 1 97 ? 11.552 15.031 5.998 1.00 65.88 97 SER A N 1
ATOM 709 C CA . SER A 1 97 ? 12.564 14.055 5.547 1.00 65.88 97 SER A CA 1
ATOM 710 C C . SER A 1 97 ? 13.117 13.165 6.671 1.00 65.88 97 SER A C 1
ATOM 712 O O . SER A 1 97 ? 13.737 12.148 6.403 1.00 65.88 97 SER A O 1
ATOM 714 N N . CYS A 1 98 ? 12.917 13.561 7.931 1.00 67.12 98 CYS A N 1
ATOM 715 C CA . CYS A 1 98 ? 13.222 12.770 9.119 1.00 67.12 98 CYS A CA 1
ATOM 716 C C . CYS A 1 98 ? 12.175 11.693 9.451 1.00 67.12 98 CYS A C 1
ATOM 718 O O . CYS A 1 98 ? 12.493 10.740 10.153 1.00 67.12 98 CYS A O 1
ATOM 720 N N . CYS A 1 99 ? 10.942 11.859 8.970 1.00 62.50 99 CYS A N 1
ATOM 721 C CA . CYS A 1 99 ? 9.779 11.030 9.292 1.00 62.50 99 CYS A CA 1
ATOM 722 C C . CYS A 1 99 ? 9.123 10.432 8.034 1.00 62.50 99 CYS A C 1
ATOM 724 O O . CYS A 1 99 ? 8.108 9.744 8.134 1.00 62.50 99 CYS A O 1
ATOM 726 N N . SER A 1 100 ? 9.657 10.708 6.836 1.00 53.56 100 SER A N 1
ATOM 727 C CA . SER A 1 100 ? 9.081 10.287 5.550 1.00 53.56 100 SER A CA 1
ATOM 728 C C . SER A 1 100 ? 8.989 8.771 5.421 1.00 53.56 100 SER A C 1
ATOM 730 O O . SER A 1 100 ? 8.071 8.261 4.781 1.00 53.56 100 SER A O 1
ATOM 732 N N . ASP A 1 101 ? 9.874 8.063 6.120 1.00 53.28 101 ASP A N 1
ATOM 733 C CA . ASP A 1 101 ? 10.030 6.616 6.017 1.00 53.28 101 ASP A CA 1
ATOM 734 C C . ASP A 1 101 ? 9.269 5.862 7.134 1.00 53.28 101 ASP A C 1
ATOM 736 O O . ASP A 1 101 ? 9.264 4.632 7.173 1.00 53.28 101 ASP A O 1
ATOM 740 N N . GLU A 1 102 ? 8.573 6.576 8.036 1.00 55.59 102 GLU A N 1
ATOM 741 C CA . GLU A 1 102 ? 7.963 6.020 9.262 1.00 55.59 102 GLU A CA 1
ATOM 742 C C . GLU A 1 102 ? 6.633 5.276 9.069 1.00 55.59 102 GLU A C 1
ATOM 744 O O . GLU A 1 102 ? 6.039 4.793 10.050 1.00 55.59 102 GLU A O 1
ATOM 749 N N . PHE A 1 103 ? 6.145 5.127 7.833 1.00 63.72 103 PHE A N 1
ATOM 750 C CA . PHE A 1 103 ? 5.111 4.124 7.591 1.00 63.72 103 PHE A CA 1
ATOM 751 C C . PHE A 1 103 ? 5.752 2.744 7.442 1.00 63.72 103 PHE A C 1
ATOM 753 O O . PHE A 1 103 ? 6.194 2.308 6.380 1.00 63.72 103 PHE A O 1
ATOM 760 N N . ASP A 1 104 ? 5.860 2.162 8.631 1.00 64.38 104 ASP A N 1
ATOM 761 C CA . ASP A 1 104 ? 6.547 0.959 9.065 1.00 64.38 104 ASP A CA 1
ATOM 762 C C . ASP A 1 104 ? 6.239 -0.278 8.203 1.00 64.38 104 ASP A C 1
ATOM 764 O O . ASP A 1 104 ? 5.078 -0.636 7.980 1.00 64.38 104 ASP A O 1
ATOM 768 N N . ASP A 1 105 ? 7.305 -0.954 7.766 1.00 68.69 105 ASP A N 1
ATOM 769 C CA . ASP A 1 105 ? 7.253 -2.222 7.031 1.00 68.69 105 ASP A CA 1
ATOM 770 C C . ASP A 1 105 ? 6.597 -3.351 7.826 1.00 68.69 105 ASP A C 1
ATOM 772 O O . ASP A 1 105 ? 6.198 -4.373 7.277 1.00 68.69 105 ASP A O 1
ATOM 776 N N . SER A 1 106 ? 6.428 -3.181 9.131 1.00 69.19 106 SER A N 1
ATOM 777 C CA . SER A 1 106 ? 5.768 -4.163 9.984 1.00 69.19 106 SER A CA 1
ATOM 778 C C . SER A 1 106 ? 4.320 -4.486 9.603 1.00 69.19 106 SER A C 1
ATOM 780 O O . SER A 1 106 ? 3.753 -5.401 10.194 1.00 69.19 106 SER A O 1
ATOM 782 N N . ILE A 1 107 ? 3.688 -3.761 8.668 1.00 75.69 107 ILE A N 1
ATOM 783 C CA . ILE A 1 107 ? 2.374 -4.147 8.127 1.00 75.69 107 ILE A CA 1
ATOM 784 C C . ILE A 1 107 ? 2.438 -5.400 7.258 1.00 75.69 107 ILE A C 1
ATOM 786 O O . ILE A 1 107 ? 1.397 -6.007 7.014 1.00 75.69 107 ILE A O 1
ATOM 790 N N . PHE A 1 108 ? 3.616 -5.737 6.729 1.00 81.56 108 PHE A N 1
ATOM 791 C CA . PHE A 1 108 ? 3.823 -6.867 5.839 1.00 81.56 108 PHE A CA 1
ATOM 792 C C . PHE A 1 108 ? 3.800 -8.151 6.671 1.00 81.56 108 PHE A C 1
ATOM 794 O O . PHE A 1 108 ? 4.819 -8.719 7.041 1.00 81.56 108 PHE A O 1
ATOM 801 N N . THR A 1 109 ? 2.585 -8.558 7.031 1.00 85.94 109 THR A N 1
ATOM 802 C CA . THR A 1 109 ? 2.282 -9.763 7.799 1.00 85.94 109 THR A CA 1
ATOM 803 C C . THR A 1 109 ? 1.423 -10.695 6.957 1.00 85.94 109 THR A C 1
ATOM 805 O O . THR A 1 109 ? 0.649 -10.244 6.106 1.00 85.94 109 THR A O 1
ATOM 808 N N . THR A 1 110 ? 1.455 -11.991 7.260 1.00 86.62 110 THR A N 1
ATOM 809 C CA . THR A 1 110 ? 0.578 -12.982 6.614 1.00 86.62 110 THR A CA 1
ATOM 810 C C . THR A 1 110 ? -0.908 -12.622 6.709 1.00 86.62 110 THR A C 1
ATOM 812 O O . THR A 1 110 ? -1.667 -12.862 5.770 1.00 86.62 110 THR A O 1
ATOM 815 N N . ALA A 1 111 ? -1.336 -11.961 7.791 1.00 89.38 111 ALA A N 1
ATOM 816 C CA . ALA A 1 111 ? -2.712 -11.482 7.932 1.00 89.38 111 ALA A CA 1
ATOM 817 C C . ALA A 1 111 ? -3.061 -10.345 6.951 1.00 89.38 111 ALA A C 1
ATOM 819 O O . ALA A 1 111 ? -4.191 -10.272 6.468 1.00 89.38 111 ALA A O 1
ATOM 820 N N . ALA A 1 112 ? -2.108 -9.465 6.636 1.00 90.69 112 ALA A N 1
ATOM 821 C CA . ALA A 1 112 ? -2.316 -8.330 5.741 1.00 90.69 112 ALA A CA 1
ATOM 822 C C . ALA A 1 112 ? -2.207 -8.694 4.253 1.00 90.69 112 ALA A C 1
ATOM 824 O O . ALA A 1 112 ? -2.842 -8.039 3.421 1.00 90.69 112 ALA A O 1
ATOM 825 N N . MET A 1 113 ? -1.441 -9.737 3.905 1.00 91.00 113 MET A N 1
ATOM 826 C CA . MET A 1 113 ? -1.128 -10.110 2.517 1.00 91.00 113 MET A CA 1
ATOM 827 C C . MET A 1 113 ? -2.349 -10.162 1.586 1.00 91.00 113 MET A C 1
ATOM 829 O O . MET A 1 113 ? -2.301 -9.510 0.541 1.00 91.00 113 MET A O 1
ATOM 833 N N . PRO A 1 114 ? -3.478 -10.817 1.931 1.00 94.25 114 PRO A N 1
ATOM 834 C CA . PRO A 1 114 ? -4.642 -10.836 1.043 1.00 94.25 114 PRO A CA 1
A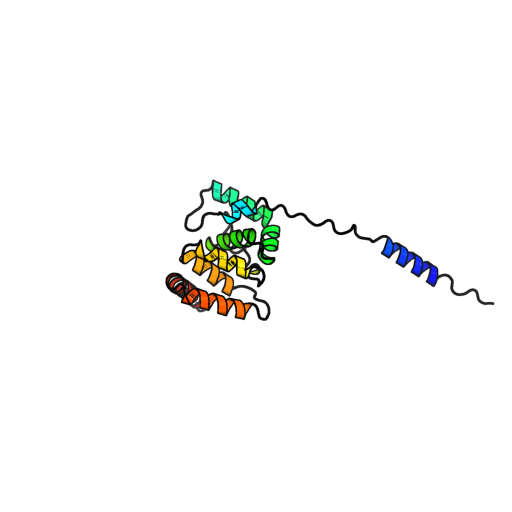TOM 835 C C . PRO A 1 114 ? -5.146 -9.431 0.683 1.00 94.25 114 PRO A C 1
ATOM 837 O O . PRO A 1 114 ? -5.485 -9.154 -0.467 1.00 94.25 114 PRO A O 1
ATOM 840 N N . ALA A 1 115 ? -5.170 -8.512 1.651 1.00 95.25 115 ALA A N 1
ATOM 841 C CA . ALA A 1 115 ? -5.611 -7.141 1.427 1.00 95.25 115 ALA A CA 1
ATOM 842 C C . ALA A 1 115 ? -4.569 -6.296 0.672 1.00 95.25 115 ALA A C 1
ATOM 844 O O . ALA A 1 115 ? -4.957 -5.401 -0.086 1.00 95.25 115 ALA A O 1
ATOM 845 N N . ILE A 1 116 ? -3.273 -6.600 0.816 1.00 94.31 116 ILE A N 1
ATOM 846 C CA . ILE A 1 116 ? -2.195 -5.981 0.031 1.00 94.31 116 ILE A CA 1
ATOM 847 C C . ILE A 1 116 ? -2.383 -6.324 -1.448 1.00 94.31 116 ILE A C 1
ATOM 849 O O . ILE A 1 116 ? -2.522 -5.417 -2.272 1.00 94.31 116 ILE A O 1
ATOM 853 N N . TRP A 1 117 ? -2.491 -7.613 -1.781 1.00 96.06 117 TRP A N 1
ATOM 854 C CA . TRP A 1 117 ? -2.660 -8.069 -3.165 1.00 96.06 117 TRP A CA 1
ATOM 855 C C . TRP A 1 117 ? -3.939 -7.534 -3.807 1.00 96.06 117 TRP A C 1
ATOM 857 O O . TRP A 1 117 ? -3.921 -7.134 -4.967 1.00 96.06 117 TRP A O 1
ATOM 867 N N . ASN A 1 118 ? -5.026 -7.421 -3.040 1.00 96.56 118 ASN A N 1
ATOM 868 C CA . ASN A 1 118 ? -6.273 -6.813 -3.511 1.00 96.56 118 ASN A CA 1
ATOM 869 C C . ASN A 1 118 ? -6.176 -5.294 -3.737 1.00 96.56 118 ASN A C 1
ATOM 871 O O . ASN A 1 118 ? -7.022 -4.719 -4.423 1.00 96.56 118 ASN A O 1
ATOM 875 N N . SER A 1 119 ? -5.182 -4.625 -3.151 1.00 95.19 119 SER A N 1
ATOM 876 C CA . SER A 1 119 ? -5.008 -3.173 -3.259 1.00 95.19 119 SER A CA 1
ATOM 877 C C . SER A 1 119 ? -4.077 -2.766 -4.403 1.00 95.19 119 SER A C 1
ATOM 879 O O . SER A 1 119 ? -4.258 -1.686 -4.966 1.00 95.19 119 SER A O 1
ATOM 881 N N . LEU A 1 120 ? -3.114 -3.616 -4.781 1.00 96.31 120 LEU A N 1
ATOM 882 C CA . LEU A 1 120 ? -2.130 -3.305 -5.826 1.00 96.31 120 LEU A CA 1
ATOM 883 C C . LEU A 1 120 ? -2.741 -2.960 -7.196 1.00 96.31 120 LEU A C 1
ATOM 885 O O . LEU A 1 120 ? -2.298 -1.971 -7.783 1.00 96.31 120 LEU A O 1
ATOM 889 N N . PRO A 1 121 ? -3.757 -3.677 -7.723 1.00 96.12 121 PRO A N 1
ATOM 890 C CA . PRO A 1 121 ? -4.284 -3.396 -9.059 1.00 96.12 121 PRO A CA 1
ATOM 891 C C . PRO A 1 121 ? -4.896 -1.998 -9.218 1.00 96.12 121 PRO A C 1
ATOM 893 O O . PRO A 1 121 ? -5.015 -1.515 -10.338 1.00 96.12 121 PRO A O 1
ATOM 896 N N . ALA A 1 122 ? -5.269 -1.338 -8.116 1.00 94.12 122 ALA A N 1
ATOM 897 C CA . ALA A 1 122 ? -5.836 0.011 -8.120 1.00 94.12 122 ALA A CA 1
ATOM 898 C C . ALA A 1 122 ? -4.777 1.134 -8.150 1.00 94.12 122 ALA A C 1
ATOM 900 O O . ALA A 1 122 ? -5.126 2.313 -8.057 1.00 94.12 122 ALA A O 1
ATOM 901 N N . LEU A 1 123 ? -3.490 0.785 -8.205 1.00 95.56 123 LEU A N 1
ATOM 902 C CA . LEU A 1 123 ? -2.375 1.727 -8.259 1.00 95.56 123 LEU A CA 1
ATOM 903 C C . LEU A 1 123 ? -1.772 1.781 -9.664 1.00 95.56 123 LEU A C 1
ATOM 905 O O . LEU A 1 123 ? -1.813 0.802 -10.403 1.00 95.56 123 LEU A O 1
ATOM 909 N N . GLU A 1 124 ? -1.114 2.886 -10.000 1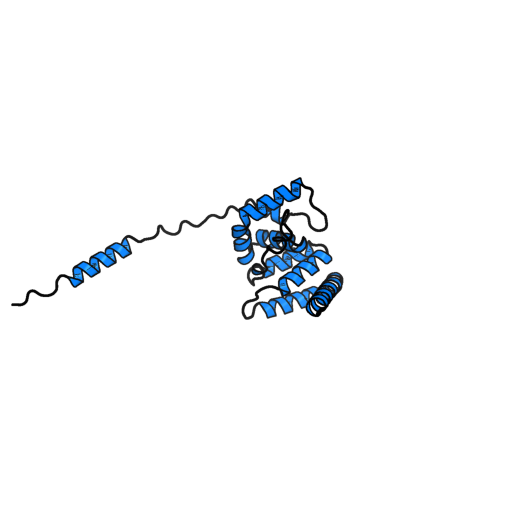.00 95.56 124 GLU A N 1
ATOM 910 C CA . GLU A 1 124 ? -0.272 2.966 -11.199 1.00 95.56 124 GLU A CA 1
ATOM 911 C C . GLU A 1 124 ? 0.952 2.032 -11.094 1.00 95.56 124 GLU A C 1
ATOM 913 O O . GLU A 1 124 ? 1.437 1.792 -9.982 1.00 95.56 124 GLU A O 1
ATOM 918 N N . PRO A 1 125 ? 1.524 1.538 -12.210 1.00 96.00 125 PRO A N 1
ATOM 919 C CA . PRO A 1 125 ? 2.614 0.554 -12.183 1.00 96.00 125 PRO A CA 1
ATOM 920 C C . PRO A 1 125 ? 3.835 0.961 -11.342 1.00 96.00 125 PRO A C 1
ATOM 922 O O . PRO A 1 125 ? 4.396 0.137 -10.620 1.00 96.00 125 PRO A O 1
ATOM 925 N N . VAL A 1 126 ? 4.214 2.245 -11.363 1.00 93.50 126 VAL A N 1
ATOM 926 C CA . VAL A 1 126 ? 5.322 2.783 -10.544 1.00 93.50 126 VAL A CA 1
ATOM 927 C C . VAL A 1 126 ? 5.017 2.672 -9.049 1.00 93.50 126 VAL A C 1
ATOM 929 O O . VAL A 1 126 ? 5.881 2.295 -8.258 1.00 93.50 126 VAL A O 1
ATOM 932 N N . ALA A 1 127 ? 3.778 2.967 -8.659 1.00 94.12 127 ALA A N 1
ATOM 933 C CA . ALA A 1 127 ? 3.322 2.842 -7.282 1.00 94.12 127 ALA A CA 1
ATOM 934 C C . ALA A 1 127 ? 3.255 1.372 -6.839 1.00 94.12 127 ALA A C 1
ATOM 936 O O . ALA A 1 127 ? 3.653 1.063 -5.718 1.00 94.12 127 ALA A O 1
ATOM 937 N N . GLN A 1 128 ? 2.824 0.462 -7.720 1.00 96.44 128 GLN A N 1
ATOM 938 C CA . GLN A 1 128 ? 2.849 -0.979 -7.447 1.00 96.44 128 GLN A CA 1
ATOM 939 C C . GLN A 1 128 ? 4.277 -1.462 -7.167 1.00 96.44 128 GLN A C 1
ATOM 941 O O . GLN A 1 128 ? 4.521 -2.076 -6.132 1.00 96.44 128 GLN A O 1
ATOM 946 N N . ALA A 1 129 ? 5.232 -1.118 -8.038 1.00 95.00 129 ALA A N 1
ATOM 947 C CA . ALA A 1 129 ? 6.637 -1.492 -7.879 1.00 95.00 129 ALA A CA 1
ATOM 948 C C . ALA A 1 129 ? 7.236 -0.988 -6.555 1.00 95.00 129 ALA A C 1
ATOM 950 O O . ALA A 1 129 ? 7.980 -1.717 -5.901 1.00 95.00 129 ALA A O 1
ATOM 951 N N . ARG A 1 130 ? 6.872 0.228 -6.125 1.00 91.31 130 ARG A N 1
ATOM 952 C CA . ARG A 1 130 ? 7.294 0.790 -4.834 1.00 91.31 130 ARG A CA 1
ATOM 953 C C . ARG A 1 130 ? 6.772 -0.021 -3.648 1.00 91.31 130 ARG A C 1
ATOM 955 O O . ARG A 1 130 ? 7.534 -0.288 -2.728 1.00 91.31 130 ARG A O 1
ATOM 962 N N . VAL A 1 131 ? 5.500 -0.426 -3.671 1.00 93.06 131 VAL A N 1
ATOM 963 C CA . VAL A 1 131 ? 4.907 -1.245 -2.598 1.00 93.06 131 VAL A CA 1
ATOM 964 C C . VAL A 1 131 ? 5.568 -2.618 -2.527 1.00 93.06 131 VAL A C 1
ATOM 966 O O . VAL A 1 131 ? 5.916 -3.056 -1.436 1.00 93.06 131 VAL A O 1
ATOM 969 N N . LEU A 1 132 ? 5.794 -3.267 -3.675 1.00 94.44 132 LEU A N 1
ATOM 970 C CA . LEU A 1 132 ? 6.498 -4.553 -3.724 1.00 94.44 132 LEU A CA 1
ATOM 971 C C . LEU A 1 132 ? 7.914 -4.430 -3.158 1.00 94.44 132 LEU A C 1
ATOM 973 O O . LEU A 1 132 ? 8.304 -5.215 -2.303 1.00 94.44 132 LEU A O 1
ATOM 977 N N . ARG A 1 133 ? 8.647 -3.387 -3.565 1.00 90.69 133 ARG A N 1
ATOM 978 C CA . ARG A 1 133 ? 9.992 -3.123 -3.049 1.00 90.69 133 ARG A CA 1
ATOM 979 C C . ARG A 1 133 ? 9.997 -2.898 -1.541 1.00 90.69 133 ARG A C 1
ATOM 981 O O . ARG A 1 133 ? 10.900 -3.368 -0.863 1.00 90.69 133 ARG A O 1
ATOM 988 N N . ARG A 1 134 ? 8.996 -2.184 -1.022 1.00 88.06 134 ARG A N 1
ATOM 989 C CA . ARG A 1 134 ? 8.843 -1.956 0.417 1.00 88.06 134 ARG A CA 1
ATOM 990 C C . ARG A 1 134 ? 8.590 -3.271 1.161 1.00 88.06 134 ARG A C 1
ATOM 992 O O . ARG A 1 134 ? 9.206 -3.495 2.191 1.00 88.06 134 ARG A O 1
ATOM 999 N N . GLY A 1 135 ? 7.781 -4.169 0.597 1.00 89.75 135 GLY A N 1
ATOM 1000 C CA . GLY A 1 135 ? 7.560 -5.497 1.172 1.00 89.75 135 GLY A CA 1
ATOM 1001 C C . GLY A 1 135 ? 8.822 -6.359 1.239 1.00 89.75 135 GLY A C 1
ATOM 1002 O O . GLY A 1 135 ? 8.999 -7.082 2.211 1.00 89.75 135 GLY A O 1
ATOM 1003 N N . ASP A 1 136 ? 9.764 -6.223 0.303 1.00 89.00 136 ASP A N 1
ATOM 1004 C CA . ASP A 1 136 ? 11.055 -6.933 0.386 1.00 89.00 136 ASP A CA 1
ATOM 1005 C C . ASP A 1 136 ? 11.951 -6.452 1.535 1.00 89.00 136 ASP A C 1
ATOM 1007 O O . ASP A 1 136 ? 12.883 -7.150 1.927 1.00 89.00 136 ASP A O 1
ATOM 1011 N N . LEU A 1 137 ? 11.699 -5.249 2.054 1.00 82.44 137 LEU A N 1
ATOM 1012 C CA . LEU A 1 137 ? 12.391 -4.695 3.219 1.00 82.44 137 LEU A CA 1
ATOM 1013 C C . LEU A 1 137 ? 11.686 -5.065 4.535 1.00 82.44 137 LEU A C 1
ATOM 1015 O O . LEU A 1 137 ? 12.160 -4.696 5.608 1.00 82.44 137 LEU A O 1
ATOM 1019 N N . GLY A 1 138 ? 10.560 -5.780 4.461 1.00 76.44 138 GLY A N 1
ATOM 1020 C CA . GLY A 1 138 ? 9.759 -6.148 5.617 1.00 76.44 138 GLY A CA 1
ATOM 1021 C C . GLY A 1 138 ? 10.466 -7.099 6.579 1.00 76.44 138 GLY A C 1
ATOM 1022 O O . GLY A 1 138 ? 11.181 -8.001 6.138 1.00 76.44 138 GLY A O 1
ATOM 1023 N N . PRO A 1 139 ? 10.254 -6.941 7.903 1.00 70.94 139 PRO A N 1
ATOM 1024 C CA . PRO A 1 139 ? 10.724 -7.895 8.894 1.00 70.94 139 PRO A CA 1
ATOM 1025 C C . PRO A 1 139 ? 9.827 -9.137 8.842 1.00 70.94 139 PRO A C 1
ATOM 1027 O O . PRO A 1 139 ? 8.952 -9.330 9.687 1.00 70.94 139 PRO A O 1
ATOM 1030 N N . TRP A 1 140 ? 10.005 -9.956 7.809 1.00 76.31 140 TRP A N 1
ATOM 1031 C CA . TRP A 1 140 ? 9.323 -11.237 7.694 1.00 76.31 140 TRP A CA 1
ATOM 1032 C C . TRP A 1 140 ? 9.788 -12.159 8.821 1.00 76.31 140 TRP A C 1
ATOM 1034 O O . TRP A 1 140 ? 10.988 -12.346 9.029 1.00 76.31 140 TRP A O 1
ATOM 1044 N N . PHE A 1 141 ? 8.837 -12.728 9.557 1.00 68.19 141 PHE A N 1
ATOM 1045 C CA . PHE A 1 141 ? 9.117 -13.774 10.538 1.00 68.19 141 PHE A CA 1
ATOM 1046 C C . PHE A 1 141 ? 9.202 -15.139 9.836 1.00 68.19 141 PHE A C 1
ATOM 1048 O O . PHE A 1 141 ? 8.745 -15.284 8.700 1.00 68.19 141 PHE A O 1
ATOM 1055 N N . ASP A 1 142 ? 9.818 -16.126 10.494 1.00 57.03 142 ASP A N 1
ATOM 1056 C CA . ASP A 1 142 ? 10.169 -17.427 9.907 1.00 57.03 142 ASP A CA 1
ATOM 1057 C C . ASP A 1 142 ? 9.024 -18.048 9.073 1.00 57.03 142 ASP A C 1
ATOM 1059 O O . ASP A 1 142 ? 7.967 -18.394 9.599 1.00 57.03 142 ASP A O 1
ATOM 106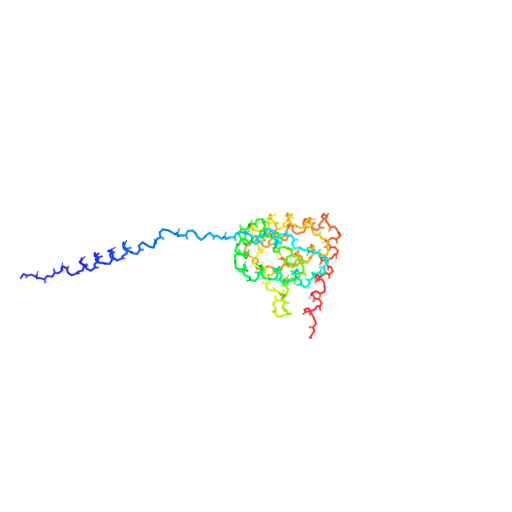3 N N . GLY A 1 143 ? 9.257 -18.198 7.761 1.00 66.56 143 GLY A N 1
ATOM 1064 C CA . GLY A 1 143 ? 8.334 -18.798 6.785 1.00 66.56 143 GLY A CA 1
ATOM 1065 C C . GLY A 1 143 ? 7.451 -17.815 6.000 1.00 66.56 143 GLY A C 1
ATOM 1066 O O . GLY A 1 143 ? 7.063 -18.121 4.872 1.00 66.56 143 GLY A O 1
ATOM 1067 N N . ASP A 1 144 ? 7.184 -16.615 6.521 1.00 78.19 144 ASP A N 1
ATOM 1068 C CA . ASP A 1 144 ? 6.324 -15.632 5.840 1.00 78.19 144 ASP A CA 1
ATOM 1069 C C . ASP A 1 144 ? 7.035 -14.973 4.639 1.00 78.19 144 ASP A C 1
ATOM 1071 O O . ASP A 1 144 ? 6.400 -14.635 3.638 1.00 78.19 144 ASP A O 1
ATOM 1075 N N . GLY A 1 145 ? 8.365 -14.849 4.705 1.00 83.12 145 GLY A N 1
ATOM 1076 C CA . GLY A 1 145 ? 9.181 -14.274 3.628 1.00 83.12 145 GLY A CA 1
ATOM 1077 C C . GLY A 1 145 ? 9.170 -15.117 2.350 1.00 83.12 145 GLY A C 1
ATOM 1078 O O . GLY A 1 145 ? 9.038 -14.575 1.257 1.00 83.12 145 GLY A O 1
ATOM 1079 N N . GLU A 1 146 ? 9.199 -16.449 2.472 1.00 87.38 146 GLU A N 1
ATOM 1080 C CA . GLU A 1 146 ? 9.118 -17.346 1.308 1.00 87.38 146 GLU A CA 1
ATOM 1081 C C . GLU A 1 146 ? 7.753 -17.248 0.613 1.00 87.38 146 GLU A C 1
ATOM 1083 O O . GLU A 1 146 ? 7.660 -17.263 -0.619 1.00 87.38 146 GLU A O 1
ATOM 1088 N N . LEU A 1 147 ? 6.677 -17.118 1.397 1.00 89.56 147 LEU A N 1
ATOM 1089 C CA . LEU A 1 147 ? 5.336 -16.916 0.857 1.00 89.56 147 LEU A CA 1
ATOM 1090 C C . LEU A 1 147 ? 5.237 -15.578 0.117 1.00 89.56 147 LEU A C 1
ATOM 1092 O O . LEU A 1 147 ? 4.648 -15.524 -0.968 1.00 89.56 147 LEU A O 1
ATOM 1096 N N . TRP A 1 148 ? 5.801 -14.514 0.694 1.00 91.88 148 TRP A N 1
ATOM 1097 C CA . TRP A 1 148 ? 5.890 -13.209 0.046 1.00 91.88 148 TRP A CA 1
ATOM 1098 C C . TRP A 1 148 ? 6.631 -13.296 -1.282 1.00 91.88 148 TRP A C 1
ATOM 1100 O O . TRP A 1 148 ? 6.076 -12.885 -2.301 1.00 91.88 148 TRP A O 1
ATOM 1110 N N . ASP A 1 149 ? 7.827 -13.885 -1.288 1.00 92.50 149 ASP A N 1
ATOM 1111 C CA . ASP A 1 149 ? 8.653 -14.032 -2.484 1.00 92.50 149 ASP A CA 1
ATOM 1112 C C . ASP A 1 149 ? 7.897 -14.764 -3.593 1.00 92.50 149 ASP A C 1
ATOM 1114 O O . ASP A 1 149 ? 7.777 -14.256 -4.708 1.00 92.50 149 ASP A O 1
ATOM 1118 N N . HIS A 1 150 ? 7.289 -15.909 -3.273 1.00 93.75 150 HIS A N 1
ATOM 1119 C CA . HIS A 1 150 ? 6.523 -16.681 -4.247 1.00 93.75 150 HIS A CA 1
ATOM 1120 C C . HIS A 1 150 ? 5.342 -15.883 -4.825 1.00 93.75 150 HIS A C 1
ATOM 1122 O O . HIS A 1 150 ? 5.091 -15.911 -6.033 1.00 93.75 150 HIS A O 1
ATOM 1128 N N . GLN A 1 151 ? 4.587 -15.169 -3.984 1.00 95.00 151 GLN A N 1
ATOM 1129 C CA . GLN A 1 151 ? 3.432 -14.386 -4.436 1.00 95.00 151 GLN A CA 1
ATOM 1130 C C . GLN A 1 151 ? 3.841 -13.138 -5.225 1.00 95.00 151 GLN A C 1
ATOM 1132 O O . GLN A 1 151 ? 3.217 -12.836 -6.245 1.00 95.00 151 GLN A O 1
ATOM 1137 N N . ARG A 1 152 ? 4.909 -12.452 -4.806 1.00 95.94 152 ARG A N 1
ATOM 1138 C CA . ARG A 1 152 ? 5.512 -11.333 -5.537 1.00 95.94 152 ARG A CA 1
ATOM 1139 C C . ARG A 1 152 ? 5.973 -11.788 -6.914 1.00 95.94 152 ARG A C 1
ATOM 1141 O O . ARG A 1 152 ? 5.606 -11.162 -7.904 1.00 95.94 152 ARG A O 1
ATOM 1148 N N . ASP A 1 153 ? 6.723 -12.879 -6.998 1.00 97.00 153 ASP A N 1
ATOM 1149 C CA . ASP A 1 153 ? 7.273 -13.365 -8.263 1.00 97.00 153 ASP A CA 1
ATOM 1150 C C . ASP A 1 153 ? 6.151 -13.799 -9.216 1.00 97.00 153 ASP A C 1
ATOM 1152 O O . ASP A 1 153 ? 6.143 -13.411 -10.386 1.00 97.00 153 ASP A O 1
ATOM 1156 N N . ALA A 1 154 ? 5.133 -14.498 -8.703 1.00 97.06 154 ALA A N 1
ATOM 1157 C CA . ALA A 1 154 ? 3.930 -14.824 -9.467 1.00 97.06 154 ALA A CA 1
ATOM 1158 C C . ALA A 1 154 ? 3.204 -13.564 -9.973 1.00 97.06 154 ALA A C 1
ATOM 1160 O O . ALA A 1 154 ? 2.791 -13.510 -11.133 1.00 97.06 154 ALA A O 1
ATOM 1161 N N . TYR A 1 155 ? 3.082 -12.527 -9.140 1.00 97.25 155 TYR A N 1
ATOM 1162 C CA . TYR A 1 155 ? 2.482 -11.256 -9.538 1.00 97.25 155 TYR A CA 1
ATOM 1163 C C . TYR A 1 155 ? 3.277 -10.581 -10.663 1.00 97.25 155 TYR A C 1
ATOM 1165 O O . TYR A 1 155 ? 2.700 -10.193 -11.683 1.00 97.25 155 TYR A O 1
ATOM 1173 N N . LEU A 1 156 ? 4.602 -10.498 -10.521 1.00 97.69 156 LEU A N 1
ATOM 1174 C CA . LEU A 1 156 ? 5.499 -9.882 -11.500 1.00 97.69 156 LEU A CA 1
ATOM 1175 C C . LEU A 1 156 ? 5.483 -10.608 -12.853 1.00 97.69 156 LEU A C 1
ATOM 1177 O O . LEU A 1 156 ? 5.524 -9.946 -13.890 1.00 97.69 156 LEU A O 1
ATOM 1181 N N . LEU A 1 157 ? 5.333 -11.937 -12.867 1.00 97.56 157 LEU A N 1
ATOM 1182 C CA . LEU A 1 157 ? 5.164 -12.711 -14.105 1.00 97.56 157 LEU A CA 1
ATOM 1183 C C . LEU A 1 157 ? 3.906 -12.306 -14.887 1.00 97.56 157 LEU A C 1
ATOM 1185 O O . LEU A 1 157 ? 3.907 -12.327 -16.116 1.00 97.56 157 LEU A O 1
ATOM 1189 N N . THR A 1 158 ? 2.840 -11.907 -14.189 1.00 97.25 158 THR A N 1
ATOM 1190 C CA . THR A 1 158 ? 1.589 -11.453 -14.823 1.00 97.25 158 THR A CA 1
ATOM 1191 C C . THR A 1 158 ? 1.581 -9.961 -15.166 1.00 97.25 158 THR A C 1
ATOM 1193 O O . THR A 1 158 ? 0.693 -9.502 -15.885 1.00 97.25 158 THR A O 1
ATOM 1196 N N . ARG A 1 159 ? 2.560 -9.193 -14.670 1.00 97.50 159 ARG A N 1
ATOM 1197 C CA . ARG A 1 159 ? 2.633 -7.727 -14.774 1.00 97.50 159 ARG A CA 1
ATOM 1198 C C . ARG A 1 159 ? 4.020 -7.273 -15.249 1.00 97.50 159 ARG A C 1
ATOM 1200 O O . ARG A 1 159 ? 4.797 -6.734 -14.457 1.00 97.50 159 ARG A O 1
ATOM 1207 N N . PRO A 1 160 ? 4.350 -7.463 -16.543 1.00 97.12 160 PRO A N 1
ATOM 1208 C CA . PRO A 1 160 ? 5.674 -7.133 -17.078 1.00 97.12 160 PRO A CA 1
ATOM 1209 C C . PRO A 1 160 ? 6.008 -5.632 -16.998 1.00 97.12 160 PRO A C 1
ATOM 1211 O O . PRO A 1 160 ? 7.172 -5.265 -16.838 1.00 97.12 160 PRO A O 1
ATOM 1214 N N . ASP A 1 161 ? 4.991 -4.767 -17.055 1.00 97.38 161 ASP A N 1
ATOM 1215 C CA . ASP A 1 161 ? 5.088 -3.322 -16.822 1.00 97.38 161 ASP A CA 1
ATOM 1216 C C . ASP A 1 161 ? 5.619 -3.005 -15.415 1.00 97.38 161 ASP A C 1
ATOM 1218 O O . ASP A 1 161 ? 6.537 -2.199 -15.247 1.00 97.38 161 ASP A O 1
ATOM 1222 N N . VAL A 1 162 ? 5.086 -3.690 -14.404 1.00 97.94 162 VAL A N 1
ATOM 1223 C CA . VAL A 1 162 ? 5.508 -3.551 -13.006 1.00 97.94 162 VAL A CA 1
ATOM 1224 C C . VAL A 1 162 ? 6.873 -4.198 -12.787 1.00 97.94 162 VAL A C 1
ATOM 1226 O O . VAL A 1 162 ? 7.720 -3.607 -12.121 1.00 97.94 162 VAL A O 1
ATOM 1229 N N . ALA A 1 163 ? 7.126 -5.367 -13.384 1.00 97.62 163 ALA A N 1
ATOM 1230 C CA . ALA A 1 163 ? 8.392 -6.091 -13.257 1.00 97.62 163 ALA A CA 1
ATOM 1231 C C . ALA A 1 163 ? 9.595 -5.269 -13.730 1.00 97.62 163 ALA A C 1
ATOM 1233 O O . ALA A 1 163 ? 10.617 -5.217 -13.043 1.00 97.62 163 ALA A O 1
ATOM 1234 N N . ALA A 1 164 ? 9.464 -4.560 -14.855 1.00 96.56 164 ALA A N 1
ATOM 1235 C CA . ALA A 1 164 ? 10.517 -3.680 -15.353 1.00 96.56 164 ALA A CA 1
ATOM 1236 C C . ALA A 1 164 ? 10.854 -2.550 -14.357 1.00 96.56 164 ALA A C 1
ATOM 1238 O O . ALA A 1 164 ? 12.028 -2.272 -14.097 1.00 96.56 164 ALA A O 1
ATOM 1239 N N . LEU A 1 165 ? 9.830 -1.927 -13.764 1.00 96.50 165 LEU A N 1
ATOM 1240 C CA . LEU A 1 165 ? 9.973 -0.834 -12.794 1.00 96.50 165 LEU A CA 1
ATOM 1241 C C . LEU A 1 165 ? 10.527 -1.318 -11.448 1.00 96.50 165 LEU A C 1
ATOM 1243 O O . LEU A 1 165 ? 11.402 -0.676 -10.857 1.00 96.50 165 LEU A O 1
ATOM 1247 N N . TYR A 1 166 ? 10.062 -2.476 -10.988 1.00 95.75 166 TYR A N 1
ATOM 1248 C CA . TYR A 1 166 ? 10.546 -3.136 -9.781 1.00 95.75 166 TYR A CA 1
ATOM 1249 C C . TYR A 1 166 ? 12.034 -3.509 -9.907 1.00 95.75 166 TYR A C 1
ATOM 1251 O O . TYR A 1 166 ? 12.847 -3.142 -9.054 1.00 95.75 166 TYR A O 1
ATOM 1259 N N . GLY A 1 167 ? 12.432 -4.129 -11.023 1.00 92.88 167 GLY A N 1
ATOM 1260 C CA . GLY A 1 167 ? 13.830 -4.484 -11.285 1.00 92.88 167 GLY A CA 1
ATOM 1261 C C . GLY A 1 167 ? 14.753 -3.273 -11.483 1.00 92.88 167 GLY A C 1
ATOM 1262 O O . GLY A 1 167 ? 15.943 -3.335 -11.170 1.00 92.88 167 GLY A O 1
ATOM 1263 N N . ALA A 1 168 ? 14.242 -2.146 -11.991 1.00 90.25 168 ALA A N 1
ATOM 1264 C CA . ALA A 1 168 ? 15.006 -0.899 -12.071 1.00 90.25 168 ALA A CA 1
ATOM 1265 C C . ALA A 1 168 ? 15.274 -0.292 -10.683 1.00 90.25 168 ALA A C 1
ATOM 1267 O O . ALA A 1 168 ? 16.397 0.133 -10.416 1.00 90.25 168 ALA A O 1
ATOM 1268 N N . THR A 1 169 ? 14.269 -0.292 -9.802 1.00 83.31 169 THR A N 1
ATOM 1269 C CA . THR A 1 169 ? 14.394 0.209 -8.422 1.00 83.31 169 THR A CA 1
ATOM 1270 C C . THR A 1 169 ? 15.398 -0.623 -7.626 1.00 83.31 169 THR A C 1
ATOM 1272 O O . THR A 1 169 ? 16.344 -0.075 -7.072 1.00 83.31 169 THR A O 1
ATOM 1275 N N . THR A 1 170 ? 15.281 -1.951 -7.679 1.00 81.81 170 THR A N 1
ATOM 1276 C CA . THR A 1 170 ? 16.174 -2.869 -6.951 1.00 81.81 170 THR A CA 1
ATOM 1277 C C . THR A 1 170 ? 17.644 -2.712 -7.357 1.00 81.81 170 THR A C 1
ATOM 1279 O O . THR A 1 170 ? 18.528 -2.696 -6.504 1.00 81.81 170 THR A O 1
ATOM 1282 N N . ARG A 1 171 ? 17.927 -2.528 -8.656 1.00 85.25 171 ARG A N 1
ATOM 1283 C CA . ARG A 1 171 ? 19.298 -2.285 -9.142 1.00 85.25 171 ARG A CA 1
ATOM 1284 C C . ARG A 1 171 ? 19.879 -0.956 -8.664 1.00 85.25 171 ARG A C 1
ATOM 1286 O O . ARG A 1 171 ? 21.075 -0.889 -8.403 1.00 85.25 171 ARG A O 1
ATOM 1293 N N . ARG A 1 172 ? 19.057 0.096 -8.569 1.00 78.69 172 ARG A N 1
ATOM 1294 C CA . ARG A 1 172 ? 19.496 1.398 -8.047 1.00 78.69 172 ARG A CA 1
ATOM 1295 C C . ARG A 1 172 ? 19.909 1.282 -6.581 1.00 78.69 172 ARG A C 1
ATOM 1297 O O . ARG A 1 172 ? 20.952 1.813 -6.223 1.00 78.69 172 ARG A O 1
ATOM 1304 N N . ASP A 1 173 ? 19.124 0.574 -5.776 1.00 74.75 173 ASP A N 1
ATOM 1305 C CA . ASP A 1 173 ? 19.412 0.392 -4.351 1.00 74.75 173 ASP A CA 1
ATOM 1306 C C . ASP A 1 173 ? 20.688 -0.428 -4.135 1.00 74.75 173 ASP A C 1
ATOM 1308 O O . ASP A 1 173 ? 21.520 -0.061 -3.312 1.00 74.75 173 ASP A O 1
ATOM 1312 N N . ALA A 1 174 ? 20.884 -1.497 -4.917 1.00 73.94 174 ALA A N 1
ATOM 1313 C CA . ALA A 1 174 ? 22.126 -2.269 -4.891 1.00 73.94 174 ALA A CA 1
ATOM 1314 C C . ALA A 1 174 ? 23.343 -1.380 -5.204 1.00 73.94 174 ALA A C 1
ATOM 1316 O O . ALA A 1 174 ? 24.296 -1.342 -4.436 1.00 73.94 174 ALA A O 1
ATOM 1317 N N . ALA A 1 175 ? 23.261 -0.571 -6.265 1.00 74.94 175 ALA A N 1
ATOM 1318 C CA . ALA A 1 175 ? 24.332 0.355 -6.627 1.00 74.94 175 ALA A CA 1
ATOM 1319 C C . ALA A 1 175 ? 24.587 1.452 -5.574 1.00 74.94 175 ALA A C 1
ATOM 1321 O O . ALA A 1 175 ? 25.715 1.920 -5.454 1.00 74.94 175 ALA A O 1
ATOM 1322 N N . ALA A 1 176 ? 23.561 1.877 -4.828 1.00 72.38 176 ALA A N 1
ATOM 1323 C CA . ALA A 1 176 ? 23.707 2.844 -3.741 1.00 72.38 176 ALA A CA 1
ATOM 1324 C C . ALA A 1 176 ? 24.381 2.231 -2.503 1.00 72.38 176 ALA A C 1
ATOM 1326 O O . ALA A 1 176 ? 25.162 2.910 -1.844 1.00 72.38 176 ALA A O 1
ATOM 1327 N N . ASN A 1 177 ? 24.109 0.957 -2.214 1.00 64.69 177 ASN A N 1
ATOM 1328 C CA . ASN A 1 177 ? 24.715 0.230 -1.095 1.00 64.69 177 ASN A CA 1
ATOM 1329 C C . ASN A 1 177 ? 26.162 -0.211 -1.375 1.00 64.69 177 ASN A C 1
ATOM 1331 O O . ASN A 1 177 ? 26.923 -0.417 -0.435 1.00 64.69 177 ASN A O 1
ATOM 1335 N N . ASP A 1 178 ? 26.536 -0.330 -2.651 1.00 70.00 178 ASP A N 1
ATOM 1336 C CA . ASP A 1 178 ? 27.896 -0.662 -3.095 1.00 70.00 178 ASP A CA 1
ATOM 1337 C C . ASP A 1 178 ? 28.786 0.585 -3.311 1.00 70.00 178 ASP A C 1
ATOM 1339 O O . ASP A 1 178 ? 29.948 0.461 -3.710 1.00 70.00 178 ASP A O 1
ATOM 1343 N N . ALA A 1 179 ? 28.260 1.796 -3.087 1.00 50.84 179 ALA A N 1
ATOM 1344 C CA . ALA A 1 179 ? 29.032 3.032 -3.183 1.00 50.84 179 ALA A CA 1
ATOM 1345 C C . ALA A 1 179 ? 29.956 3.196 -1.949 1.00 50.84 179 ALA A C 1
ATOM 1347 O O . ALA A 1 179 ? 29.487 3.000 -0.828 1.00 50.84 179 ALA A O 1
ATOM 1348 N N . PRO A 1 180 ? 31.252 3.523 -2.143 1.00 46.53 180 PRO A N 1
ATOM 1349 C CA . PRO A 1 180 ? 32.254 3.588 -1.073 1.00 46.53 180 PRO A CA 1
ATOM 1350 C C . PRO A 1 180 ? 32.046 4.732 -0.073 1.00 46.53 180 PRO A C 1
ATOM 1352 O O . PRO A 1 180 ? 31.513 5.793 -0.476 1.00 46.53 180 PRO A O 1
#

pLDDT: mean 81.26, std 16.78, range [39.19, 97.94]

Foldseek 3Di:
DDDDDPPVVVVVVVVVVVVVVPPPPPDPPPDDDCPLLVVLLVQDAPDDDDPVSLVVQLCSCVVCVPVLLVCLLQQPLSSLSSLLRQQLNQAGRPDDPVHSNVSALSSLHPSNVVSNVVNLVVHDLLSSLSSLLSNQVHPDDPPSNVVSVVVSVVVCVVPVSNVVNNVVVVVVVVVVVPDD

Secondary structure (DSSP, 8-state):
-----SHHHHHHHHHHHHHHH----S--------TTHHHHTT---SSPPPHHHHHHHHHHHHHTHHHHHHHHHTT-HHHHHHHHHHHHHTS-TT--TTTTT-S-GGG-STTTHHHHHHHGGGS-HHHHHHHHHHHHTS---TTHHHHHHHHHHHHHHH-HHHHHHHHHHHHHHHHHHT--

Sequence (180 aa):
MNRRNAAPTAALLLALAALGASRLPAGRRAVIDRGFLAPLSTIPVGRDLSSDEESRFGELVWTNAEELRYLARTGDAMAVRGVVRLIARGGAPGACSCCSDEFDDSIFTTAAMPAIWNSLPALEPVAQARVLRRGDLGPWFDGDGELWDHQRDAYLLTRPDVAALYGATTRRDAAANDAP

Radius of gyration: 24.51 Å; chains: 1; bounding box: 46×51×92 Å